Protein AF-A0A176W712-F1 (afdb_monomer)

Structure (mmCIF, N/CA/C/O backbone):
data_AF-A0A176W712-F1
#
_entry.id   AF-A0A176W712-F1
#
loop_
_atom_site.group_PDB
_atom_site.id
_atom_site.type_symbol
_atom_site.label_atom_id
_atom_site.label_alt_id
_atom_site.label_comp_id
_atom_site.label_asym_id
_atom_site.label_entity_id
_atom_site.label_seq_id
_atom_site.pdbx_PDB_ins_code
_atom_site.Cartn_x
_atom_site.Cartn_y
_atom_site.Cartn_z
_atom_site.occupancy
_atom_site.B_iso_or_equiv
_atom_site.auth_seq_id
_atom_site.auth_comp_id
_atom_site.auth_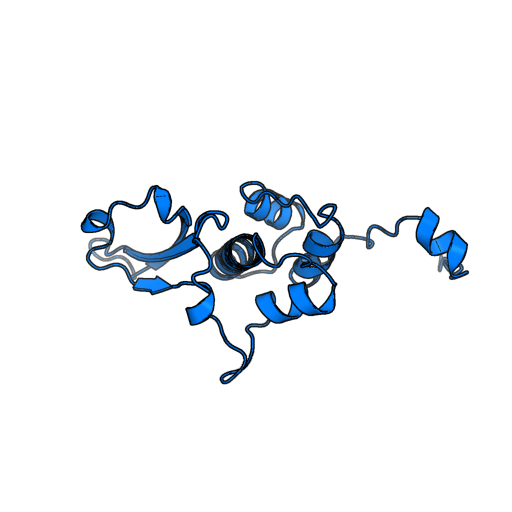asym_id
_atom_site.auth_atom_id
_atom_site.pdbx_PDB_model_num
ATOM 1 N N . MET A 1 1 ? 2.471 -25.898 -5.373 1.00 29.92 1 MET A N 1
ATOM 2 C CA . MET A 1 1 ? 3.569 -25.082 -4.829 1.00 29.92 1 MET A CA 1
ATOM 3 C C . MET A 1 1 ? 2.897 -24.075 -3.920 1.00 29.92 1 MET A C 1
ATOM 5 O O . MET A 1 1 ? 2.401 -23.067 -4.406 1.00 29.92 1 MET A O 1
ATOM 9 N N . GLU A 1 2 ? 2.706 -24.470 -2.660 1.00 34.22 2 GLU A N 1
ATOM 10 C CA . GLU A 1 2 ? 2.302 -23.559 -1.587 1.00 34.22 2 GLU A CA 1
ATOM 11 C C . GLU A 1 2 ? 3.343 -22.446 -1.543 1.00 34.22 2 GLU A C 1
ATOM 13 O O . GLU A 1 2 ? 4.530 -22.710 -1.366 1.00 34.22 2 GLU A O 1
ATOM 18 N N . LEU A 1 3 ? 2.917 -21.222 -1.837 1.00 34.28 3 LEU A N 1
ATOM 19 C CA . LEU A 1 3 ? 3.748 -20.055 -1.607 1.00 34.28 3 LEU A CA 1
ATOM 20 C C . LEU A 1 3 ? 3.563 -19.709 -0.139 1.00 34.28 3 LEU A C 1
ATOM 22 O O . LEU A 1 3 ? 2.547 -19.131 0.247 1.00 34.28 3 LEU A O 1
ATOM 26 N N . ASP A 1 4 ? 4.533 -20.141 0.659 1.00 32.91 4 ASP A N 1
ATOM 27 C CA . ASP A 1 4 ? 4.656 -19.766 2.054 1.00 32.91 4 ASP A CA 1
ATOM 28 C C . ASP A 1 4 ? 4.542 -18.246 2.185 1.00 32.91 4 ASP A C 1
ATOM 30 O O . ASP A 1 4 ? 5.282 -17.457 1.589 1.00 32.91 4 ASP A O 1
ATOM 34 N N . ASN A 1 5 ? 3.537 -17.869 2.962 1.00 38.53 5 ASN A N 1
ATOM 35 C CA . ASN A 1 5 ? 2.972 -16.544 3.133 1.00 38.53 5 ASN A CA 1
ATOM 36 C C . ASN A 1 5 ? 3.866 -15.658 4.024 1.00 38.53 5 ASN A C 1
ATOM 38 O O . ASN A 1 5 ? 3.398 -15.049 4.980 1.00 38.53 5 ASN A O 1
ATOM 42 N N . TYR A 1 6 ? 5.171 -15.606 3.746 1.00 39.06 6 TYR A N 1
ATOM 43 C CA . TYR A 1 6 ? 6.121 -14.729 4.447 1.00 39.06 6 TYR A CA 1
ATOM 44 C C . TYR A 1 6 ? 6.086 -13.280 3.924 1.00 39.06 6 TYR A C 1
ATOM 46 O O . TYR A 1 6 ? 6.989 -12.495 4.219 1.00 39.06 6 TYR A O 1
ATOM 54 N N . GLY A 1 7 ? 5.088 -12.959 3.085 1.00 41.84 7 GLY A N 1
ATOM 55 C CA . GLY A 1 7 ? 4.869 -11.656 2.461 1.00 41.84 7 GLY A CA 1
ATOM 56 C C . GLY A 1 7 ? 4.730 -10.589 3.526 1.00 41.84 7 GLY A C 1
ATOM 57 O O . GLY A 1 7 ? 4.052 -10.823 4.524 1.00 41.84 7 GLY A O 1
ATOM 58 N N . GLN A 1 8 ? 5.371 -9.435 3.323 1.00 44.22 8 GLN A N 1
ATOM 59 C CA . GLN A 1 8 ? 5.131 -8.229 4.119 1.00 44.22 8 GLN A CA 1
ATOM 60 C C . GLN A 1 8 ? 3.645 -8.132 4.465 1.00 44.22 8 GLN A C 1
ATOM 62 O O . GLN A 1 8 ? 2.813 -8.199 3.559 1.00 44.22 8 GLN A O 1
ATOM 67 N N . SER A 1 9 ? 3.360 -8.073 5.769 1.00 51.50 9 SER A N 1
ATOM 68 C CA . SER A 1 9 ? 2.039 -8.205 6.385 1.00 51.50 9 SER A CA 1
ATOM 69 C C . SER A 1 9 ? 0.932 -7.704 5.466 1.00 51.50 9 SER A C 1
ATOM 71 O O . SER A 1 9 ? 0.889 -6.515 5.163 1.00 51.50 9 SER A O 1
ATOM 73 N N . THR A 1 10 ? 0.040 -8.596 5.023 1.00 57.31 10 THR A N 1
ATOM 74 C CA . THR A 1 10 ? -1.179 -8.201 4.311 1.00 57.31 10 THR A CA 1
ATOM 75 C C . THR A 1 10 ? -1.826 -7.072 5.093 1.00 57.31 10 THR A C 1
ATOM 77 O O . THR A 1 10 ? -2.171 -7.249 6.262 1.00 57.31 10 THR A O 1
ATOM 80 N N . PHE A 1 11 ? -1.937 -5.896 4.490 1.00 65.44 11 PHE A N 1
ATOM 81 C CA . PHE A 1 11 ? -2.626 -4.815 5.158 1.00 65.44 11 PHE A CA 1
ATOM 82 C C . PHE A 1 11 ? -4.121 -4.993 4.955 1.00 65.44 11 PHE A C 1
ATOM 84 O O . PHE A 1 11 ? -4.583 -5.215 3.835 1.00 65.44 11 PHE A O 1
ATOM 91 N N . LEU A 1 12 ? -4.864 -4.909 6.050 1.00 64.31 12 LEU A N 1
ATOM 92 C CA . LEU A 1 12 ? -6.316 -4.843 6.013 1.00 64.31 12 LEU A CA 1
ATOM 93 C C . LEU A 1 12 ? -6.706 -3.376 6.045 1.00 64.31 12 LEU A C 1
ATOM 95 O O . LEU A 1 12 ? -6.166 -2.629 6.863 1.00 64.31 12 LEU A O 1
ATOM 99 N N . ILE A 1 13 ? -7.647 -2.976 5.193 1.00 63.47 13 ILE A N 1
ATOM 100 C CA . ILE A 1 13 ? -8.393 -1.751 5.466 1.00 63.47 13 ILE A CA 1
ATOM 101 C C . ILE A 1 13 ? -9.572 -2.116 6.330 1.00 63.47 13 ILE A C 1
ATOM 103 O O . ILE A 1 13 ? -10.408 -2.925 5.935 1.00 63.47 13 ILE A O 1
ATOM 107 N N . LEU A 1 14 ? -9.587 -1.510 7.507 1.00 63.84 14 LEU A N 1
ATOM 108 C CA . LEU A 1 14 ? -10.693 -1.560 8.434 1.00 63.84 14 LEU A CA 1
ATOM 109 C C . LEU A 1 14 ? -11.565 -0.341 8.195 1.00 63.84 14 LEU A C 1
ATOM 111 O O . LEU A 1 14 ? -11.078 0.786 8.289 1.00 63.84 14 LEU A O 1
ATOM 115 N N . GLU A 1 15 ? -12.830 -0.583 7.880 1.00 65.81 15 GLU A N 1
ATOM 116 C CA . GLU A 1 15 ? -13.874 0.436 7.869 1.00 65.81 15 GLU A CA 1
ATOM 117 C C . GLU A 1 15 ? -14.607 0.387 9.208 1.00 65.81 15 GLU A C 1
ATOM 119 O O . GLU A 1 15 ? -15.382 -0.532 9.473 1.00 65.81 15 GLU A O 1
ATOM 124 N N . ASP A 1 16 ? -14.315 1.361 10.069 1.00 62.78 16 ASP A N 1
ATOM 125 C CA . ASP A 1 16 ? -14.981 1.531 11.361 1.00 62.78 16 ASP A CA 1
ATOM 126 C C . ASP A 1 16 ? -16.072 2.603 11.233 1.00 62.78 16 ASP A C 1
ATOM 128 O O . ASP A 1 16 ? -15.788 3.740 10.833 1.00 62.78 16 ASP A O 1
ATOM 132 N N . ILE A 1 17 ? -17.319 2.236 11.544 1.00 62.59 17 ILE A N 1
ATOM 133 C CA . ILE A 1 17 ? -18.458 3.157 11.568 1.00 62.59 17 ILE A CA 1
ATOM 134 C C . ILE A 1 17 ? -18.546 3.740 12.974 1.00 62.59 17 ILE A C 1
ATOM 136 O O . ILE A 1 17 ? -19.122 3.143 13.885 1.00 62.59 17 ILE A O 1
ATOM 140 N N . LYS A 1 18 ? -18.037 4.961 13.153 1.00 63.91 18 LYS A N 1
ATOM 141 C CA . LYS A 1 18 ? -18.234 5.678 14.415 1.00 63.91 18 LYS A CA 1
ATOM 142 C C . LYS A 1 18 ? -19.664 6.202 14.490 1.00 63.91 18 LYS A C 1
ATOM 144 O O . LYS A 1 18 ? -20.010 7.176 13.819 1.00 63.91 18 LYS A O 1
ATOM 149 N N . ILE A 1 19 ? -20.485 5.562 15.319 1.00 57.41 19 ILE A N 1
ATOM 150 C CA . ILE A 1 19 ? -21.821 6.043 15.685 1.00 57.41 19 ILE A CA 1
ATOM 151 C C . ILE A 1 19 ? -21.657 6.938 16.917 1.00 57.41 19 ILE A C 1
ATOM 153 O O . ILE A 1 19 ? -21.486 6.448 18.028 1.00 57.41 19 ILE A O 1
ATOM 157 N N . GLY A 1 20 ? -21.646 8.256 16.717 1.00 56.75 20 GLY A N 1
ATOM 158 C CA . GLY A 1 20 ? -21.759 9.208 17.824 1.00 56.75 20 GLY A CA 1
ATOM 159 C C . GLY A 1 20 ? -23.227 9.443 18.174 1.00 56.75 20 GLY A C 1
ATOM 160 O O . GLY A 1 20 ? -24.059 9.470 17.267 1.00 56.75 20 GLY A O 1
ATOM 161 N N . ASP A 1 21 ? -23.537 9.651 19.457 1.00 56.47 21 ASP A N 1
ATOM 162 C CA . ASP A 1 21 ? -24.873 9.996 19.966 1.00 56.47 21 ASP A CA 1
ATOM 163 C C . ASP A 1 21 ? -25.416 11.282 19.296 1.00 56.47 21 ASP A C 1
ATOM 165 O O . ASP A 1 21 ? -25.247 12.392 19.796 1.00 56.47 21 ASP A O 1
ATOM 169 N N . GLY A 1 22 ? -26.037 11.140 18.118 1.00 63.41 22 GLY A N 1
ATOM 170 C CA . GLY A 1 22 ? -26.582 12.237 17.306 1.00 63.41 22 GLY A CA 1
ATOM 171 C C . GLY A 1 22 ? -25.660 12.813 16.217 1.00 63.41 22 GLY A C 1
ATOM 172 O O . GLY A 1 22 ? -26.041 13.790 15.574 1.00 63.41 22 GLY A O 1
ATOM 173 N N . ALA A 1 23 ? -24.479 12.232 15.971 1.00 61.34 23 ALA A N 1
ATOM 174 C CA . ALA A 1 23 ? -23.550 12.671 14.920 1.00 61.34 23 ALA A CA 1
ATOM 175 C C . ALA A 1 23 ? -23.697 11.840 13.623 1.00 61.34 23 ALA A C 1
ATOM 177 O O . ALA A 1 23 ? -24.082 10.670 13.688 1.00 61.34 23 ALA A O 1
ATOM 178 N N . PRO A 1 24 ? -23.384 12.401 12.435 1.00 61.31 24 PRO A N 1
ATOM 179 C CA . PRO A 1 24 ? -23.393 11.641 11.186 1.00 61.31 24 PRO A CA 1
ATOM 180 C C . PRO A 1 24 ? -22.398 10.474 11.243 1.00 61.31 24 PRO A C 1
ATOM 182 O O . PRO A 1 24 ? -21.284 10.625 11.746 1.00 61.31 24 PRO A O 1
ATOM 185 N N . GLN A 1 25 ? -22.800 9.317 10.706 1.00 66.12 25 GLN A N 1
ATOM 186 C CA . GLN A 1 25 ? -21.934 8.142 10.598 1.00 66.12 25 GLN A CA 1
ATOM 187 C C . GLN A 1 25 ? -20.689 8.503 9.784 1.00 66.12 25 GLN A C 1
ATOM 189 O O . GLN A 1 25 ? -20.791 8.936 8.635 1.00 66.12 25 GLN A O 1
ATOM 194 N N . THR A 1 26 ? -19.513 8.334 10.386 1.00 71.50 26 THR A N 1
ATOM 195 C CA . THR A 1 26 ? -18.232 8.545 9.704 1.00 71.50 26 THR A CA 1
ATOM 196 C C . THR A 1 26 ? -17.547 7.203 9.522 1.00 71.50 26 THR A C 1
ATOM 198 O O . THR A 1 26 ? -17.375 6.461 10.487 1.00 71.50 26 THR A O 1
ATOM 201 N N . ILE A 1 27 ? -17.191 6.896 8.274 1.00 77.12 27 ILE A N 1
ATOM 202 C CA . ILE A 1 27 ? -16.399 5.718 7.928 1.00 77.12 27 ILE A CA 1
ATOM 203 C C . ILE A 1 27 ? -14.936 6.134 7.998 1.00 77.12 27 ILE A C 1
ATOM 205 O O . ILE A 1 27 ? -14.516 7.067 7.311 1.00 77.12 27 ILE A O 1
ATOM 209 N N . VAL A 1 28 ? -14.171 5.462 8.853 1.00 78.75 28 VAL A N 1
ATOM 210 C CA . VAL A 1 28 ? -12.727 5.672 8.960 1.00 78.75 28 VAL A CA 1
ATOM 211 C C . VAL A 1 28 ? -12.024 4.472 8.354 1.00 78.75 28 VAL A C 1
ATOM 213 O O . VAL A 1 28 ? -12.226 3.357 8.823 1.00 78.75 28 VAL A O 1
ATOM 216 N N . HIS A 1 29 ? -11.178 4.717 7.354 1.00 81.06 29 HIS A N 1
ATOM 217 C CA . HIS A 1 29 ? -10.321 3.702 6.749 1.00 81.06 29 HIS A CA 1
ATOM 218 C C . HIS A 1 29 ? -8.975 3.674 7.475 1.00 81.06 29 HIS A C 1
ATOM 220 O O . HIS A 1 29 ? -8.316 4.708 7.610 1.00 81.06 29 HIS A O 1
ATOM 226 N N . ARG A 1 30 ? -8.562 2.501 7.959 1.00 81.00 30 ARG A N 1
ATOM 227 C CA . ARG A 1 30 ? -7.244 2.310 8.584 1.00 81.00 30 ARG A CA 1
ATOM 228 C C . ARG A 1 30 ? -6.536 1.110 8.006 1.00 81.00 30 ARG A C 1
ATOM 230 O O . ARG A 1 30 ? -7.121 0.036 7.947 1.00 81.00 30 ARG A O 1
ATOM 237 N N . VAL A 1 31 ? -5.269 1.303 7.671 1.00 82.50 31 VAL A N 1
ATOM 238 C CA . VAL A 1 31 ? -4.364 0.252 7.223 1.00 82.50 31 VAL A CA 1
ATOM 239 C C . VAL A 1 31 ? -3.695 -0.385 8.445 1.00 82.50 31 VAL A C 1
ATOM 241 O O . VAL A 1 31 ? -3.134 0.320 9.284 1.00 82.50 31 VAL A O 1
ATOM 244 N N . VAL A 1 32 ? -3.801 -1.706 8.602 1.00 86.06 32 VAL A N 1
ATOM 245 C CA . VAL A 1 32 ? -3.198 -2.433 9.738 1.00 86.06 32 VAL A CA 1
ATOM 246 C C . VAL A 1 32 ? -2.455 -3.678 9.281 1.00 86.06 32 VAL A C 1
ATOM 248 O O . VAL A 1 32 ? -2.891 -4.352 8.353 1.00 86.06 32 VAL A O 1
ATOM 251 N N . ASN A 1 33 ? -1.368 -4.024 9.972 1.00 85.75 33 ASN A N 1
ATOM 252 C CA . ASN A 1 33 ? -0.635 -5.266 9.736 1.00 85.75 33 ASN A CA 1
ATOM 253 C C . ASN A 1 33 ? -1.479 -6.475 10.166 1.00 85.75 33 ASN A C 1
ATOM 255 O O . ASN A 1 33 ? -1.694 -6.671 11.364 1.00 85.75 33 ASN A O 1
ATOM 259 N N . ALA A 1 34 ? -1.899 -7.328 9.224 1.00 87.19 34 ALA A N 1
ATOM 260 C CA . ALA A 1 34 ? -2.714 -8.505 9.549 1.00 87.19 34 ALA A CA 1
ATOM 261 C C . ALA A 1 34 ? -2.033 -9.471 10.532 1.00 87.19 34 ALA A C 1
ATOM 263 O O . ALA A 1 34 ? -2.713 -10.121 11.317 1.00 87.19 34 ALA A O 1
ATOM 264 N N . CYS A 1 35 ? -0.699 -9.548 10.538 1.00 87.62 35 CYS A N 1
ATOM 265 C CA . CYS A 1 35 ? 0.043 -10.429 11.446 1.00 87.62 35 CYS A CA 1
ATOM 266 C C . CYS A 1 35 ? -0.082 -10.037 12.930 1.00 87.62 35 CYS A C 1
ATOM 268 O O . CYS A 1 35 ? 0.131 -10.876 13.801 1.00 87.62 35 CYS A O 1
ATOM 270 N N . LEU A 1 36 ? -0.437 -8.779 13.216 1.00 87.12 36 LEU A N 1
ATOM 271 C CA . LEU A 1 36 ? -0.663 -8.261 14.569 1.00 87.12 36 LEU A CA 1
ATOM 272 C C . LEU A 1 36 ? -2.154 -8.038 14.863 1.00 87.12 36 LEU A C 1
ATOM 274 O O . LEU A 1 36 ? -2.518 -7.689 15.986 1.00 87.12 36 LEU A O 1
ATOM 278 N N . ALA A 1 37 ? -3.018 -8.221 13.864 1.00 86.94 37 ALA A N 1
ATOM 279 C CA . ALA A 1 37 ? -4.454 -8.045 13.988 1.00 86.94 37 ALA A CA 1
ATOM 280 C C . ALA A 1 37 ? -5.069 -9.224 14.756 1.00 86.94 37 ALA A C 1
ATOM 282 O O . ALA A 1 37 ? -5.063 -10.366 14.295 1.00 86.94 37 ALA A O 1
ATOM 283 N N . ILE A 1 38 ? -5.638 -8.948 15.930 1.00 90.25 38 ILE A N 1
ATOM 284 C CA . ILE A 1 38 ? -6.357 -9.957 16.712 1.00 90.25 38 ILE A CA 1
ATOM 285 C C . ILE A 1 38 ? -7.711 -10.197 16.041 1.00 90.25 38 ILE A C 1
ATOM 287 O O . ILE A 1 38 ? -8.510 -9.277 15.926 1.00 90.25 38 ILE A O 1
ATOM 291 N N . LEU A 1 39 ? -8.012 -11.434 15.639 1.00 87.56 39 LEU A N 1
ATOM 292 C CA . LEU A 1 39 ? -9.255 -11.755 14.920 1.00 87.56 39 LEU A CA 1
ATOM 293 C C . LEU A 1 39 ? -10.517 -11.256 15.646 1.00 87.56 39 LEU A C 1
ATOM 295 O O . LEU A 1 39 ? -11.419 -10.715 15.017 1.00 87.56 39 LEU A O 1
ATOM 299 N N . TYR A 1 40 ? -10.559 -11.391 16.973 1.00 91.38 40 TYR A N 1
ATOM 300 C CA . TYR A 1 40 ? -11.699 -10.948 17.777 1.00 91.38 40 TYR A CA 1
ATOM 301 C C . TYR A 1 40 ? -11.901 -9.423 17.757 1.00 91.38 40 TYR A C 1
ATOM 303 O O . TYR A 1 40 ? -13.029 -8.960 17.852 1.00 91.38 40 TYR A O 1
ATOM 311 N N . SER A 1 41 ? -10.841 -8.623 17.579 1.00 87.12 41 SER A N 1
ATOM 312 C CA . SER A 1 41 ? -10.988 -7.164 17.473 1.00 87.12 41 SER A CA 1
ATOM 313 C C . SER A 1 41 ? -11.538 -6.708 16.120 1.00 87.12 41 SER A C 1
ATOM 315 O O . SER A 1 41 ? -11.727 -5.514 15.932 1.00 87.12 41 SER A O 1
ATOM 317 N N . MET A 1 42 ? -11.743 -7.633 15.178 1.00 84.94 42 MET A N 1
ATOM 318 C CA . MET A 1 42 ? -12.251 -7.349 13.833 1.00 84.94 42 MET A CA 1
ATOM 319 C C . MET A 1 42 ? -13.764 -7.571 13.717 1.00 84.94 42 MET A C 1
ATOM 321 O O . MET A 1 42 ? -14.330 -7.414 12.635 1.00 84.94 42 MET A O 1
ATOM 325 N N . GLU A 1 43 ? -14.434 -7.954 14.808 1.00 87.94 43 GLU A N 1
ATOM 326 C CA . GLU A 1 43 ? -15.886 -8.110 14.819 1.00 87.94 43 GLU A CA 1
ATOM 327 C C . GLU A 1 43 ? -16.579 -6.798 14.417 1.00 87.94 43 GLU A C 1
ATOM 329 O O . GLU A 1 43 ? -16.274 -5.726 14.934 1.00 87.94 43 GLU A O 1
ATOM 334 N N . GLY A 1 44 ? -17.508 -6.887 13.461 1.00 83.81 44 GLY A N 1
ATOM 335 C CA . GLY A 1 44 ? -18.253 -5.733 12.953 1.00 83.81 44 GLY A CA 1
ATOM 336 C C . GLY A 1 44 ? -17.486 -4.840 11.972 1.00 83.81 44 GLY A C 1
ATOM 337 O O . GLY A 1 44 ? -18.063 -3.874 11.479 1.00 83.81 44 GLY A O 1
ATOM 338 N N . MET A 1 45 ? -16.230 -5.159 11.645 1.00 85.12 45 MET A N 1
ATOM 339 C CA . MET A 1 45 ? -15.430 -4.394 10.686 1.00 85.12 45 MET A CA 1
ATOM 340 C C . MET A 1 45 ? -15.550 -4.977 9.277 1.00 85.12 45 MET A C 1
ATOM 342 O O . MET A 1 45 ? -15.562 -6.196 9.090 1.00 85.12 45 MET A O 1
ATOM 346 N N . HIS A 1 46 ? -15.580 -4.112 8.262 1.00 85.88 46 HIS A N 1
ATOM 347 C CA . HIS A 1 46 ? -15.400 -4.552 6.881 1.00 85.88 46 HIS A CA 1
ATOM 348 C C . HIS A 1 46 ? -13.905 -4.605 6.560 1.00 85.88 46 HIS A C 1
ATOM 350 O O . HIS A 1 46 ? -13.184 -3.625 6.750 1.00 85.88 46 HIS A O 1
ATOM 356 N N . VAL A 1 47 ? -13.452 -5.782 6.125 1.00 86.38 47 VAL A N 1
ATOM 357 C CA . VAL A 1 47 ? -12.045 -6.103 5.888 1.00 86.38 47 VAL A CA 1
ATOM 358 C C . VAL A 1 47 ? -11.793 -6.188 4.388 1.00 86.38 47 VAL A C 1
ATOM 360 O O . VAL A 1 47 ? -12.344 -7.055 3.711 1.00 86.38 47 VAL A O 1
ATOM 363 N N . VAL A 1 48 ? -10.916 -5.322 3.881 1.00 87.69 48 VAL A N 1
ATOM 364 C CA . VAL A 1 48 ? -10.489 -5.332 2.473 1.00 87.69 48 VAL A CA 1
ATOM 365 C C . VAL A 1 48 ? -9.031 -5.774 2.369 1.00 87.69 48 VAL A C 1
ATOM 367 O O . VAL A 1 48 ? -8.168 -5.207 3.040 1.00 87.69 48 VAL A O 1
ATOM 370 N N . THR A 1 49 ? -8.763 -6.765 1.514 1.00 90.06 49 THR A N 1
ATOM 371 C CA . THR A 1 49 ? -7.414 -7.244 1.163 1.00 90.06 49 THR A CA 1
ATOM 372 C C . THR A 1 49 ? -7.013 -6.789 -0.243 1.00 90.06 49 THR A C 1
ATOM 374 O O . THR A 1 49 ? -7.815 -6.212 -0.979 1.00 90.06 49 THR A O 1
ATOM 377 N N . PHE A 1 50 ? -5.776 -7.096 -0.643 1.00 89.69 50 PHE A N 1
ATOM 378 C CA . PHE A 1 50 ? -5.248 -6.803 -1.977 1.00 89.69 50 PHE A CA 1
ATOM 379 C C . PHE A 1 50 ? -6.137 -7.339 -3.111 1.00 89.69 50 PHE A C 1
ATOM 381 O O . PHE A 1 50 ? -6.415 -6.627 -4.074 1.00 89.69 50 PHE A O 1
ATOM 388 N N . GLU A 1 51 ? -6.622 -8.573 -2.982 1.00 89.19 51 GLU A N 1
ATOM 389 C CA . GLU A 1 51 ? -7.515 -9.223 -3.947 1.00 89.19 51 GLU A CA 1
ATOM 390 C C . GLU A 1 51 ? -8.901 -8.569 -3.983 1.00 89.19 51 GLU A C 1
ATOM 392 O O . GLU A 1 51 ? -9.588 -8.612 -5.004 1.00 89.19 51 GLU A O 1
ATOM 397 N N . GLY A 1 52 ? -9.310 -7.937 -2.878 1.00 88.31 52 GLY A N 1
ATOM 398 C CA . GLY A 1 52 ? -10.556 -7.183 -2.787 1.00 88.31 52 GLY A CA 1
ATOM 399 C C . GLY A 1 52 ? -10.571 -5.928 -3.662 1.00 88.31 52 GLY A C 1
ATOM 400 O O . GLY A 1 52 ? -11.649 -5.491 -4.063 1.00 88.31 52 GLY A O 1
ATOM 401 N N . LEU A 1 53 ? -9.399 -5.375 -4.000 1.00 88.44 53 LEU A N 1
ATOM 402 C CA . LEU A 1 53 ? -9.285 -4.190 -4.858 1.00 88.44 53 LEU A CA 1
ATOM 403 C C . LEU A 1 53 ? -9.506 -4.502 -6.337 1.00 88.44 53 LEU A C 1
ATOM 405 O O . LEU A 1 53 ? -10.064 -3.687 -7.069 1.00 88.44 53 LEU A O 1
ATOM 409 N N . GLY A 1 54 ? -9.039 -5.662 -6.784 1.00 88.06 54 GLY A N 1
ATOM 410 C CA . GLY A 1 54 ? -9.012 -6.013 -8.193 1.00 88.06 54 GLY A CA 1
ATOM 411 C C . GLY A 1 54 ? -8.147 -7.236 -8.454 1.00 88.06 54 GLY A C 1
ATOM 412 O O . GLY A 1 54 ? -7.250 -7.575 -7.679 1.00 88.06 54 GLY A O 1
ATOM 413 N N . ASP A 1 55 ? -8.425 -7.898 -9.572 1.00 88.88 55 ASP A N 1
ATOM 414 C CA . ASP A 1 55 ? -7.692 -9.070 -10.035 1.00 88.88 55 ASP A CA 1
ATOM 415 C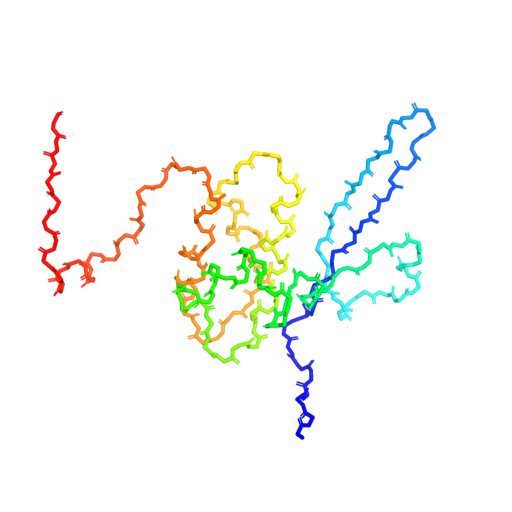 C . ASP A 1 55 ? -7.645 -9.108 -11.572 1.00 88.88 55 ASP A C 1
ATOM 417 O O . ASP A 1 55 ? -8.254 -8.298 -12.272 1.00 88.88 55 ASP A O 1
ATOM 421 N N . ARG A 1 56 ? -6.928 -10.083 -12.139 1.00 88.06 56 ARG A N 1
ATOM 422 C CA . ARG A 1 56 ? -6.780 -10.207 -13.602 1.00 88.06 56 ARG A CA 1
ATOM 423 C C . ARG A 1 56 ? -8.083 -10.536 -14.342 1.00 88.06 56 ARG A C 1
ATOM 425 O O . ARG A 1 56 ? -8.115 -10.412 -15.561 1.00 88.06 56 ARG A O 1
ATOM 432 N N . ARG A 1 57 ? -9.120 -11.009 -13.648 1.00 90.44 57 ARG A N 1
ATOM 433 C CA . ARG A 1 57 ? -10.421 -11.373 -14.229 1.00 90.44 57 ARG A CA 1
ATOM 434 C C . ARG A 1 57 ? -11.389 -10.191 -14.214 1.00 90.44 57 ARG A C 1
ATOM 436 O O . ARG A 1 57 ? -12.159 -10.039 -15.153 1.00 90.44 57 ARG A O 1
ATOM 443 N N . ARG A 1 58 ? -11.361 -9.384 -13.152 1.00 89.69 58 ARG A N 1
ATOM 444 C CA . ARG A 1 58 ? -12.270 -8.254 -12.900 1.00 89.69 58 ARG A CA 1
ATOM 445 C C . ARG A 1 58 ? -11.689 -6.909 -13.336 1.00 89.69 58 ARG A C 1
ATOM 447 O O . ARG A 1 58 ? -12.440 -5.948 -13.456 1.00 89.69 58 ARG A O 1
ATOM 454 N N . GLY A 1 59 ? -10.385 -6.863 -13.590 1.00 90.31 59 GLY A N 1
ATOM 455 C CA . GLY A 1 59 ? -9.637 -5.633 -13.809 1.00 90.31 59 GLY A CA 1
ATOM 456 C C . GLY A 1 59 ? -8.855 -5.248 -12.557 1.00 90.31 59 GLY A C 1
ATOM 457 O O . GLY A 1 59 ? -9.269 -5.532 -11.429 1.00 90.31 59 GLY A O 1
ATOM 458 N N . LEU A 1 60 ? -7.699 -4.628 -12.779 1.00 90.81 60 LEU A N 1
ATOM 459 C CA . LEU A 1 60 ? -6.855 -4.115 -11.709 1.00 90.81 60 LEU A CA 1
ATOM 460 C C . LEU A 1 60 ? -7.370 -2.753 -11.247 1.00 90.81 60 LEU A C 1
ATOM 462 O O . LEU A 1 60 ? -7.849 -1.949 -12.044 1.00 90.81 60 LEU A O 1
ATOM 466 N N . HIS A 1 61 ? -7.231 -2.487 -9.955 1.00 91.94 61 HIS A N 1
ATOM 467 C CA . HIS A 1 61 ? -7.423 -1.153 -9.409 1.00 91.94 61 HIS A CA 1
ATOM 468 C C . HIS A 1 61 ? -6.327 -0.210 -9.932 1.00 91.94 61 HIS A C 1
ATOM 470 O O . HIS A 1 61 ? -5.187 -0.635 -10.126 1.00 91.94 61 HIS A O 1
ATOM 476 N N . SER A 1 62 ? -6.623 1.083 -10.081 1.00 93.62 62 SER A N 1
ATOM 477 C CA . SER A 1 62 ? -5.671 2.080 -10.606 1.00 93.62 62 SER A CA 1
ATOM 478 C C . SER A 1 62 ? -4.330 2.090 -9.861 1.00 93.62 62 SER A C 1
ATOM 480 O O . SER A 1 62 ? -3.275 2.216 -10.470 1.00 93.62 62 SER A O 1
ATOM 482 N N . VAL A 1 63 ? -4.351 1.884 -8.542 1.00 92.50 63 VAL A N 1
ATOM 483 C CA . VAL A 1 63 ? -3.142 1.761 -7.703 1.00 92.50 63 VAL A CA 1
ATOM 484 C C . VAL A 1 63 ? -2.310 0.519 -8.059 1.00 92.50 63 VAL A C 1
ATOM 486 O O . VAL A 1 63 ? -1.084 0.595 -8.113 1.00 92.50 63 VAL A O 1
ATOM 489 N N . GLN A 1 64 ? -2.958 -0.621 -8.329 1.00 93.62 6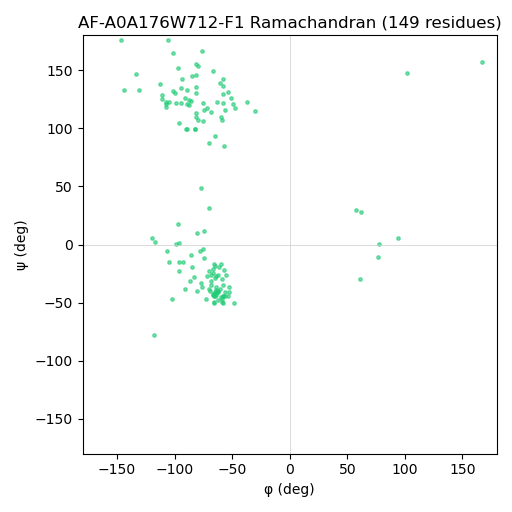4 GLN A N 1
ATOM 490 C CA . GLN A 1 64 ? -2.276 -1.847 -8.767 1.00 93.62 64 GLN A CA 1
ATOM 491 C C . GLN A 1 64 ? -1.659 -1.651 -10.160 1.00 93.62 64 GLN A C 1
ATOM 493 O O . GLN A 1 64 ? -0.517 -2.042 -10.400 1.00 93.62 64 GLN A O 1
ATOM 498 N N . GLU A 1 65 ? -2.407 -1.022 -11.067 1.00 94.31 65 GLU A N 1
ATOM 499 C CA . GLU A 1 65 ? -1.975 -0.749 -12.437 1.00 94.31 65 GLU A CA 1
ATOM 500 C C . GLU A 1 65 ? -0.811 0.246 -12.494 1.00 94.31 65 GLU A C 1
ATOM 502 O O . GLU A 1 65 ? 0.158 0.012 -13.219 1.00 94.31 65 GLU A O 1
ATOM 507 N N . ALA A 1 66 ? -0.855 1.313 -11.693 1.00 93.94 66 ALA A N 1
ATOM 508 C CA . ALA A 1 66 ? 0.214 2.302 -11.613 1.00 93.94 66 ALA A CA 1
ATOM 509 C C . ALA A 1 66 ? 1.545 1.658 -11.199 1.00 93.94 66 ALA A C 1
ATOM 511 O O . ALA A 1 66 ? 2.568 1.864 -11.856 1.00 93.94 66 ALA A O 1
ATOM 512 N N . LEU A 1 67 ? 1.523 0.811 -10.164 1.00 94.06 67 LEU A N 1
ATOM 513 C CA . LEU A 1 67 ? 2.717 0.110 -9.693 1.00 94.06 67 LEU A CA 1
ATOM 514 C C . LEU A 1 67 ? 3.264 -0.876 -10.734 1.00 94.06 67 LEU A C 1
ATOM 516 O O . LEU A 1 67 ? 4.476 -0.944 -10.944 1.00 94.06 67 LEU A O 1
ATOM 520 N N . ALA A 1 68 ? 2.382 -1.619 -11.408 1.00 92.38 68 ALA A N 1
ATOM 521 C CA . ALA A 1 68 ? 2.775 -2.563 -12.451 1.00 92.38 68 ALA A CA 1
ATOM 522 C C . ALA A 1 68 ? 3.389 -1.854 -13.671 1.00 92.38 68 ALA A C 1
ATOM 524 O O . ALA A 1 68 ? 4.426 -2.278 -14.180 1.00 92.38 68 ALA A O 1
ATOM 525 N N . THR A 1 69 ? 2.775 -0.755 -14.112 1.00 92.06 69 THR A N 1
ATOM 526 C CA . THR A 1 69 ? 3.169 -0.017 -15.323 1.00 92.06 69 THR A CA 1
ATOM 527 C C . THR A 1 69 ? 4.522 0.671 -15.166 1.00 92.06 69 THR A C 1
ATOM 529 O O . THR A 1 69 ? 5.269 0.783 -16.133 1.00 92.06 69 THR A O 1
ATOM 532 N N . ARG A 1 70 ? 4.871 1.104 -13.950 1.00 93.56 70 ARG A N 1
ATOM 533 C CA . ARG A 1 70 ? 6.137 1.803 -13.672 1.00 93.56 70 ARG A CA 1
ATOM 534 C C . ARG A 1 70 ? 7.245 0.905 -13.143 1.00 93.56 70 ARG A C 1
ATOM 536 O O . ARG A 1 70 ? 8.209 1.398 -12.572 1.00 93.56 70 ARG A O 1
ATOM 543 N N . HIS A 1 71 ? 7.117 -0.409 -13.315 1.00 92.75 71 HIS A N 1
ATOM 544 C CA . HIS A 1 71 ? 8.119 -1.372 -12.851 1.00 92.75 71 HIS A CA 1
ATOM 545 C C . HIS A 1 71 ? 8.391 -1.286 -11.335 1.00 92.75 71 HIS A C 1
ATOM 547 O O . HIS A 1 71 ? 9.470 -1.638 -10.861 1.00 92.75 71 HIS A O 1
ATOM 553 N N . GLY A 1 72 ? 7.384 -0.883 -10.551 1.00 93.69 72 GLY A N 1
ATOM 554 C CA . GLY A 1 72 ? 7.425 -0.845 -9.086 1.00 93.69 72 GLY A CA 1
ATOM 555 C C . GLY A 1 72 ? 7.329 -2.225 -8.425 1.00 93.69 72 GLY A C 1
ATOM 556 O O . GLY A 1 72 ? 7.123 -2.329 -7.219 1.00 93.69 72 GLY A O 1
ATOM 557 N N . SER A 1 73 ? 7.457 -3.305 -9.199 1.00 94.00 73 SER A N 1
ATOM 558 C CA . SER A 1 73 ? 7.431 -4.678 -8.708 1.00 94.00 73 SER A CA 1
ATOM 559 C C . SER A 1 73 ? 8.402 -5.561 -9.490 1.00 94.00 73 SER A C 1
ATOM 561 O O . SER A 1 73 ? 8.421 -5.534 -10.718 1.00 94.00 73 SER A O 1
ATOM 563 N N . GLN A 1 74 ? 9.195 -6.355 -8.764 1.00 92.94 74 GLN A N 1
ATOM 564 C CA . GLN A 1 74 ? 10.091 -7.373 -9.328 1.00 92.94 74 GLN A CA 1
ATOM 565 C C . GLN A 1 74 ? 9.694 -8.771 -8.841 1.00 92.94 74 GLN A C 1
ATOM 567 O O . GLN A 1 74 ? 9.034 -9.515 -9.556 1.00 92.94 74 GLN A O 1
ATOM 572 N N . CYS A 1 75 ? 10.045 -9.122 -7.597 1.00 93.81 75 CYS A N 1
ATOM 573 C CA . CYS A 1 75 ? 9.672 -10.410 -7.006 1.00 93.81 75 CYS A CA 1
ATOM 574 C C . CYS A 1 75 ? 8.189 -10.488 -6.601 1.00 93.81 75 CYS A C 1
ATOM 576 O O . CYS A 1 75 ? 7.708 -11.562 -6.257 1.00 93.81 75 CYS A O 1
ATOM 578 N N . GLY A 1 76 ? 7.471 -9.357 -6.590 1.00 90.44 76 GLY A N 1
ATOM 579 C CA . GLY A 1 76 ? 6.044 -9.279 -6.257 1.00 90.44 76 GLY A CA 1
ATOM 580 C C . GLY A 1 76 ? 5.701 -9.376 -4.772 1.00 90.44 76 GLY A C 1
ATOM 581 O O . GLY A 1 76 ? 4.575 -9.089 -4.385 1.00 90.44 76 GLY A O 1
ATOM 582 N N . PHE A 1 77 ? 6.653 -9.733 -3.917 1.00 89.94 77 PHE A N 1
ATOM 583 C CA . PHE A 1 77 ? 6.353 -10.121 -2.542 1.00 89.94 77 PHE A CA 1
ATOM 584 C C . PHE A 1 77 ? 5.871 -8.977 -1.646 1.00 89.94 77 PHE A C 1
ATOM 586 O O . PHE A 1 77 ? 4.954 -9.145 -0.851 1.00 89.94 77 PHE A O 1
ATOM 593 N N . CYS A 1 78 ? 6.475 -7.798 -1.784 1.00 91.75 78 CYS A N 1
ATOM 594 C CA . CYS A 1 78 ? 6.076 -6.604 -1.040 1.00 91.75 78 CYS A CA 1
ATOM 595 C C . CYS A 1 78 ? 4.938 -5.828 -1.723 1.00 91.75 78 CYS A C 1
ATOM 597 O O . CYS A 1 78 ? 4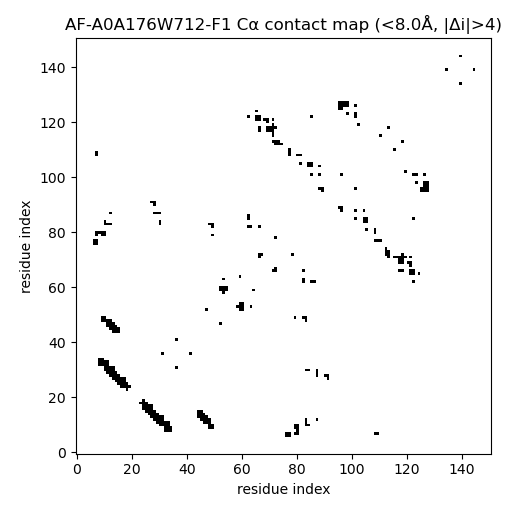.397 -4.897 -1.133 1.00 91.75 78 CYS A O 1
ATOM 599 N N . THR A 1 79 ? 4.570 -6.184 -2.959 1.00 92.81 79 THR A N 1
ATOM 600 C CA . THR A 1 79 ? 3.594 -5.442 -3.771 1.00 92.81 79 THR A CA 1
ATOM 601 C C . THR A 1 79 ? 2.237 -5.269 -3.090 1.00 92.81 79 THR A C 1
ATOM 603 O O . THR A 1 79 ? 1.741 -4.141 -3.105 1.00 92.81 79 THR A O 1
ATOM 606 N N . PRO A 1 80 ? 1.648 -6.300 -2.451 1.00 91.94 80 PRO A N 1
ATOM 607 C CA . PRO A 1 80 ? 0.389 -6.122 -1.741 1.00 91.94 80 PRO A CA 1
ATOM 608 C C . PRO A 1 80 ? 0.458 -5.027 -0.675 1.00 91.94 80 PRO A C 1
ATOM 610 O O . PRO A 1 80 ? -0.459 -4.216 -0.589 1.00 91.94 80 PRO A O 1
ATOM 613 N N . GLY A 1 81 ? 1.559 -4.943 0.078 1.00 90.44 81 GLY A N 1
ATOM 614 C CA . GLY A 1 81 ? 1.703 -3.948 1.138 1.00 90.44 81 GLY A CA 1
ATOM 615 C C . GLY A 1 81 ? 1.755 -2.515 0.622 1.00 90.44 81 GLY A C 1
ATOM 616 O O . GLY A 1 81 ? 0.956 -1.677 1.038 1.00 90.44 81 GLY A O 1
ATOM 617 N N . PHE A 1 82 ? 2.598 -2.266 -0.382 1.00 92.31 82 PHE A N 1
ATOM 618 C CA . PHE A 1 82 ? 2.688 -0.957 -1.035 1.00 92.31 82 PHE A CA 1
ATOM 619 C C . PHE A 1 82 ? 1.346 -0.504 -1.626 1.00 92.31 82 PHE A C 1
ATOM 621 O O . PHE A 1 82 ? 0.940 0.642 -1.435 1.00 92.31 82 PHE A O 1
ATOM 628 N N . VAL A 1 83 ? 0.629 -1.404 -2.309 1.00 92.62 83 VAL A N 1
ATOM 629 C CA . VAL A 1 83 ? -0.681 -1.093 -2.901 1.00 92.62 83 VAL A CA 1
ATOM 630 C C . VAL A 1 83 ? -1.718 -0.770 -1.827 1.00 92.62 83 VAL A C 1
ATOM 632 O O . VAL A 1 83 ? -2.463 0.195 -1.982 1.00 92.62 83 VAL A O 1
ATOM 635 N N . MET A 1 84 ? -1.774 -1.545 -0.744 1.00 91.44 84 MET A N 1
ATOM 636 C CA . MET A 1 84 ? -2.759 -1.328 0.317 1.00 91.44 84 MET A CA 1
ATOM 637 C C . MET A 1 84 ? -2.482 -0.052 1.122 1.00 91.44 84 MET A C 1
ATOM 639 O O . MET A 1 84 ? -3.427 0.675 1.427 1.00 91.44 84 MET A O 1
ATOM 643 N N . SER A 1 85 ? -1.213 0.267 1.404 1.00 90.56 85 SER A N 1
ATOM 644 C CA . SER A 1 85 ? -0.815 1.549 2.006 1.00 90.56 85 SER A CA 1
ATOM 645 C C . SER A 1 85 ? -1.256 2.735 1.155 1.00 90.56 85 SER A C 1
ATOM 647 O O . SER A 1 85 ? -1.926 3.639 1.656 1.00 90.56 85 SER A O 1
ATOM 649 N N . MET A 1 86 ? -0.950 2.701 -0.145 1.00 91.56 86 MET A N 1
ATOM 650 C CA . MET A 1 86 ? -1.340 3.775 -1.054 1.00 91.56 86 MET A CA 1
ATOM 651 C C . MET A 1 86 ? -2.865 3.883 -1.179 1.00 91.56 86 MET A C 1
ATOM 653 O O . MET A 1 86 ? -3.426 4.974 -1.126 1.00 91.56 86 MET A O 1
ATOM 657 N N . TYR A 1 87 ? -3.565 2.754 -1.300 1.00 90.25 87 TYR A N 1
ATOM 658 C CA . TYR A 1 87 ? -5.023 2.747 -1.373 1.00 90.25 87 TYR A CA 1
ATOM 659 C C . TYR A 1 87 ? -5.667 3.318 -0.098 1.00 90.25 87 TYR A C 1
ATOM 661 O O . TYR A 1 87 ? -6.617 4.093 -0.197 1.00 90.25 87 TYR A O 1
ATOM 669 N N . SER A 1 88 ? -5.130 3.015 1.089 1.00 87.44 88 SER A N 1
ATOM 670 C CA . SER A 1 88 ? -5.622 3.597 2.343 1.00 87.44 88 SER A CA 1
ATOM 671 C C . SER A 1 88 ? -5.438 5.112 2.394 1.00 87.44 88 SER A C 1
ATOM 673 O O . SER A 1 88 ? -6.345 5.805 2.855 1.00 87.44 88 SER A O 1
ATOM 675 N N . LEU A 1 89 ? -4.302 5.631 1.918 1.00 88.44 89 LEU A N 1
ATOM 676 C CA . LEU A 1 89 ? -4.067 7.073 1.826 1.00 88.44 89 LEU A CA 1
ATOM 677 C C . LEU A 1 89 ? -5.130 7.733 0.933 1.00 88.44 89 LEU A C 1
ATOM 679 O O . LEU A 1 89 ? -5.830 8.641 1.369 1.00 88.44 89 LEU A O 1
ATOM 683 N N . LEU A 1 90 ? -5.365 7.183 -0.262 1.00 88.88 90 LEU A N 1
ATOM 684 C CA . LEU A 1 90 ? -6.373 7.689 -1.208 1.00 88.88 90 LEU A CA 1
ATOM 685 C C . LEU A 1 90 ? -7.824 7.579 -0.715 1.00 88.88 90 LEU A C 1
ATOM 687 O O . LEU A 1 90 ? -8.726 8.208 -1.270 1.00 88.88 90 LEU A O 1
ATOM 691 N N . ARG A 1 91 ? -8.093 6.737 0.285 1.00 86.19 91 ARG A N 1
ATOM 692 C CA . ARG A 1 91 ? -9.403 6.650 0.946 1.00 86.19 91 ARG A CA 1
ATOM 693 C C . ARG A 1 91 ? -9.550 7.648 2.088 1.00 86.19 91 ARG A C 1
ATOM 695 O O . ARG A 1 91 ? -10.664 8.094 2.347 1.00 86.19 91 ARG A O 1
ATOM 702 N N . ALA A 1 92 ? -8.456 7.985 2.765 1.00 82.62 92 ALA A N 1
ATOM 703 C CA . ALA A 1 92 ? -8.459 8.935 3.870 1.00 82.62 92 ALA A CA 1
ATOM 704 C C . ALA A 1 92 ? -8.552 10.392 3.388 1.00 82.62 92 ALA A C 1
ATOM 706 O O . ALA A 1 92 ? -9.183 11.219 4.050 1.00 82.62 92 ALA A O 1
ATOM 707 N N . THR A 1 93 ? -7.963 10.702 2.232 1.00 77.81 93 THR A N 1
ATOM 708 C CA . THR A 1 93 ? -7.864 12.071 1.711 1.00 77.81 93 THR A CA 1
ATOM 709 C C . THR A 1 93 ? -8.902 12.323 0.614 1.00 77.81 93 THR A C 1
ATOM 711 O O . THR A 1 93 ? -9.074 11.517 -0.296 1.00 77.81 93 THR A O 1
ATOM 714 N N . LYS A 1 94 ? -9.632 13.447 0.699 1.00 69.12 94 LYS A N 1
ATOM 715 C CA . LYS A 1 94 ? -10.589 13.868 -0.349 1.00 69.12 94 LYS A CA 1
ATOM 716 C C . LYS A 1 94 ? -9.919 14.607 -1.504 1.00 69.12 94 LYS A C 1
ATOM 718 O O . LYS A 1 94 ? -10.425 14.570 -2.621 1.00 69.12 94 LYS A O 1
ATOM 723 N N . ASP A 1 95 ? -8.804 15.262 -1.214 1.00 72.06 95 ASP A N 1
ATOM 724 C CA . ASP A 1 95 ? -7.978 15.931 -2.205 1.00 72.06 95 ASP A CA 1
ATOM 725 C C . ASP A 1 95 ? -6.764 15.062 -2.543 1.00 72.06 95 ASP A C 1
ATOM 727 O O . ASP A 1 95 ? -6.424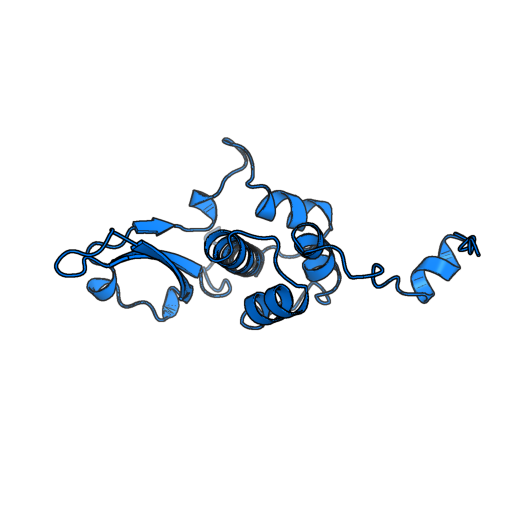 14.147 -1.793 1.00 72.06 95 ASP A O 1
ATOM 731 N N . ALA A 1 96 ? -6.083 15.378 -3.646 1.00 74.81 96 ALA A N 1
ATOM 732 C CA . ALA A 1 96 ? -4.825 14.719 -3.975 1.00 74.81 96 ALA A CA 1
ATOM 733 C C . ALA A 1 96 ? -3.782 14.910 -2.846 1.00 74.81 96 ALA A C 1
ATOM 735 O O . ALA A 1 96 ? -3.743 15.956 -2.187 1.00 74.81 96 ALA A O 1
ATOM 736 N N . SER A 1 97 ? -2.989 13.868 -2.599 1.00 81.50 97 SER A N 1
ATOM 737 C CA . SER A 1 97 ? -2.024 13.814 -1.493 1.00 81.50 97 SER A CA 1
ATOM 738 C C . SER A 1 97 ? -0.745 14.570 -1.829 1.00 81.50 97 SER A C 1
ATOM 740 O O . SER A 1 97 ? -0.403 14.693 -3.002 1.00 81.50 97 SER A O 1
ATOM 742 N N . THR A 1 98 ? -0.010 15.075 -0.844 1.00 87.50 98 THR A N 1
ATOM 743 C CA . THR A 1 98 ? 1.354 15.562 -1.119 1.00 87.50 98 THR A CA 1
ATOM 744 C C . THR A 1 98 ? 2.316 14.384 -1.266 1.00 87.50 98 THR A C 1
ATOM 746 O O . THR A 1 98 ? 1.989 13.243 -0.931 1.00 87.50 98 THR A O 1
ATOM 749 N N . THR A 1 99 ? 3.515 14.635 -1.783 1.00 87.06 99 THR A N 1
ATOM 750 C CA . THR A 1 99 ? 4.509 13.562 -1.932 1.00 87.06 99 THR A CA 1
ATOM 751 C C . THR A 1 99 ? 5.012 13.083 -0.579 1.00 87.06 99 THR A C 1
ATOM 753 O O . THR A 1 99 ? 5.201 11.888 -0.385 1.00 87.06 99 THR A O 1
ATOM 756 N N . GLU A 1 100 ? 5.128 13.989 0.387 1.00 88.75 100 GLU A N 1
ATOM 757 C CA . GLU A 1 100 ? 5.504 13.674 1.763 1.00 88.75 100 GLU A CA 1
ATOM 758 C C . GLU A 1 100 ? 4.465 12.755 2.419 1.00 88.75 100 GLU A C 1
ATOM 760 O O . GLU A 1 100 ? 4.828 11.791 3.085 1.00 88.75 100 GLU A O 1
ATOM 765 N N . GLU A 1 101 ? 3.168 12.990 2.184 1.00 89.75 101 GLU A N 1
ATOM 766 C CA . GLU A 1 101 ? 2.101 12.102 2.668 1.00 89.75 101 GLU A CA 1
ATOM 767 C C . GLU A 1 101 ? 2.184 10.703 2.042 1.00 89.75 101 GLU A C 1
ATOM 769 O O . GLU A 1 101 ? 1.912 9.704 2.713 1.00 89.75 101 GLU A O 1
ATOM 774 N N . ILE A 1 102 ? 2.568 10.618 0.763 1.00 90.56 102 ILE A N 1
ATOM 775 C CA . ILE A 1 102 ? 2.801 9.340 0.086 1.00 90.56 102 ILE A CA 1
ATOM 776 C C . ILE A 1 102 ? 4.003 8.635 0.716 1.00 90.56 102 ILE A C 1
ATOM 778 O O . ILE A 1 102 ? 3.883 7.477 1.100 1.00 90.56 102 ILE A O 1
ATOM 782 N N . GLU A 1 103 ? 5.140 9.309 0.876 1.00 91.12 103 GLU A N 1
ATOM 783 C CA . GLU A 1 103 ? 6.335 8.725 1.495 1.00 91.12 103 GLU A CA 1
ATOM 784 C C . GLU A 1 103 ? 6.058 8.216 2.918 1.00 91.12 103 GLU A C 1
ATOM 786 O O . GLU A 1 103 ? 6.404 7.076 3.241 1.00 91.12 103 GLU A O 1
ATOM 791 N N . GLU A 1 104 ? 5.349 9.002 3.733 1.00 89.69 104 GLU A N 1
ATOM 792 C CA . GLU A 1 104 ? 4.930 8.626 5.088 1.00 89.69 104 GLU A CA 1
ATOM 793 C C . GLU A 1 104 ? 4.041 7.370 5.071 1.00 89.69 104 GLU A C 1
ATOM 795 O O . GLU A 1 104 ? 4.262 6.425 5.833 1.00 89.69 104 GLU A O 1
ATOM 800 N N . ALA A 1 105 ? 3.068 7.300 4.154 1.00 88.69 105 ALA A N 1
ATOM 801 C CA . ALA A 1 105 ? 2.188 6.138 4.020 1.00 88.69 105 ALA A CA 1
ATOM 802 C C . ALA A 1 105 ? 2.940 4.858 3.610 1.00 88.69 105 ALA A C 1
ATOM 804 O O . ALA A 1 105 ? 2.502 3.741 3.921 1.00 88.69 105 ALA A O 1
ATOM 805 N N . LEU A 1 106 ? 4.071 4.999 2.913 1.00 89.69 106 LEU A N 1
ATOM 806 C CA . LEU A 1 106 ? 4.888 3.885 2.441 1.00 89.69 106 LEU A CA 1
ATOM 807 C C . LEU A 1 106 ? 6.012 3.493 3.404 1.00 89.69 106 LEU A C 1
ATOM 809 O O . LEU A 1 106 ? 6.521 2.382 3.269 1.00 89.69 106 LEU A O 1
ATOM 813 N N . ALA A 1 107 ? 6.365 4.328 4.384 1.00 88.19 107 ALA A N 1
ATOM 814 C CA . ALA A 1 107 ? 7.500 4.119 5.290 1.00 88.19 107 ALA A CA 1
ATOM 815 C C . ALA A 1 107 ? 7.463 2.775 6.051 1.00 88.19 107 ALA A C 1
ATOM 817 O O . ALA A 1 107 ? 8.503 2.226 6.413 1.00 88.19 107 ALA A O 1
ATOM 818 N N . GLY A 1 108 ? 6.269 2.209 6.260 1.00 86.50 108 GLY A N 1
ATOM 819 C CA . GLY A 1 108 ? 6.079 0.889 6.872 1.00 86.50 108 GLY A CA 1
ATOM 820 C C . GLY A 1 108 ? 6.333 -0.312 5.948 1.00 86.50 108 GLY A C 1
ATOM 821 O O . GLY A 1 108 ? 6.290 -1.449 6.416 1.00 86.50 108 GLY A O 1
ATOM 822 N N . ASN A 1 109 ? 6.585 -0.099 4.654 1.00 89.38 109 ASN A N 1
ATOM 823 C CA . ASN A 1 109 ? 6.751 -1.155 3.658 1.00 89.38 109 ASN A CA 1
ATOM 824 C C . ASN A 1 109 ? 8.213 -1.287 3.235 1.00 89.38 109 ASN A C 1
ATOM 826 O O . ASN A 1 109 ? 8.788 -0.361 2.667 1.00 89.38 109 ASN A O 1
ATOM 830 N N . LEU A 1 110 ? 8.804 -2.470 3.429 1.00 90.88 110 LEU A N 1
ATOM 831 C CA . LEU A 1 110 ? 10.171 -2.726 2.967 1.00 90.88 110 LEU A CA 1
ATOM 832 C C . LEU A 1 110 ? 10.165 -3.488 1.647 1.00 90.88 110 LEU A C 1
ATOM 834 O O . LEU A 1 110 ? 9.551 -4.554 1.534 1.00 90.88 110 LEU A O 1
ATOM 838 N N . CYS A 1 111 ? 10.933 -2.978 0.692 1.00 92.00 111 CYS A N 1
ATOM 839 C CA . CYS A 1 111 ? 11.304 -3.664 -0.531 1.00 92.00 111 CYS A CA 1
ATOM 840 C C . CYS A 1 111 ? 12.805 -3.963 -0.545 1.00 92.00 111 CYS A C 1
ATOM 842 O O . CYS A 1 111 ? 13.630 -3.125 -0.182 1.00 92.00 111 CYS A O 1
ATOM 844 N N . ARG A 1 112 ? 13.160 -5.170 -0.994 1.00 94.38 112 ARG A N 1
ATOM 845 C CA . ARG A 1 112 ? 14.556 -5.578 -1.198 1.00 94.38 112 ARG A CA 1
ATOM 846 C C . ARG A 1 112 ? 14.978 -5.609 -2.668 1.00 94.38 112 ARG A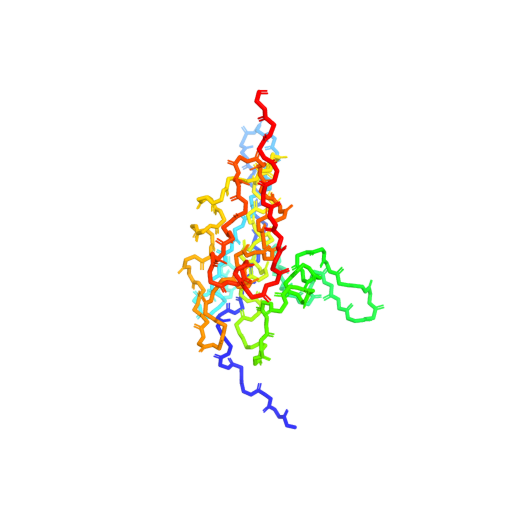 C 1
ATOM 848 O O . ARG A 1 112 ? 16.167 -5.705 -2.942 1.00 94.38 112 ARG A O 1
ATOM 855 N N . CYS A 1 113 ? 14.019 -5.582 -3.588 1.00 93.31 113 CYS A N 1
ATOM 856 C CA . CYS A 1 113 ? 14.271 -5.792 -5.013 1.00 93.31 113 CYS A CA 1
ATOM 857 C C . CYS A 1 113 ? 14.276 -4.481 -5.797 1.00 93.31 113 CYS A C 1
ATOM 859 O O . CYS A 1 113 ? 15.170 -4.247 -6.599 1.00 93.31 113 CYS A O 1
ATOM 861 N N . THR A 1 114 ? 13.279 -3.629 -5.569 1.00 82.06 114 THR A N 1
ATOM 862 C CA . THR A 1 114 ? 13.215 -2.300 -6.175 1.00 82.06 114 THR A CA 1
ATOM 863 C C . THR A 1 114 ? 13.933 -1.329 -5.253 1.00 82.06 114 THR A C 1
ATOM 865 O O . THR A 1 114 ? 13.603 -1.289 -4.067 1.00 82.06 114 THR A O 1
ATOM 868 N N . ASP A 1 115 ? 14.811 -0.486 -5.777 1.00 85.75 115 ASP A N 1
ATOM 869 C CA . ASP A 1 115 ? 15.476 0.588 -5.023 1.00 85.75 115 ASP A CA 1
ATOM 870 C C . ASP A 1 115 ? 14.515 1.738 -4.624 1.00 85.75 115 ASP A C 1
ATOM 872 O O . ASP A 1 115 ? 14.906 2.897 -4.564 1.00 85.75 115 ASP A O 1
ATOM 876 N N . TYR A 1 116 ? 13.233 1.428 -4.378 1.00 90.62 116 TYR A N 1
ATOM 877 C CA . TYR A 1 116 ? 12.091 2.296 -4.043 1.00 90.62 116 TYR A CA 1
ATOM 878 C C . TYR A 1 116 ? 11.708 3.351 -5.083 1.00 90.62 116 TYR A C 1
ATOM 880 O O . TYR A 1 116 ? 10.525 3.649 -5.223 1.00 90.62 116 TYR A O 1
ATOM 888 N N . ARG A 1 117 ? 12.658 3.855 -5.873 1.00 92.00 117 ARG A N 1
ATOM 889 C CA . ARG A 1 117 ? 12.436 4.867 -6.911 1.00 92.00 117 ARG A CA 1
ATOM 890 C C . ARG A 1 117 ? 11.249 4.544 -7.835 1.00 92.00 117 ARG A C 1
ATOM 892 O O . ARG A 1 117 ? 10.347 5.375 -7.917 1.00 92.00 117 ARG A O 1
ATOM 899 N N . PRO A 1 118 ? 11.135 3.332 -8.418 1.00 93.50 118 PRO A N 1
ATOM 900 C CA . PRO A 1 118 ? 10.019 3.020 -9.314 1.00 93.50 118 PRO A CA 1
ATOM 901 C C . PRO A 1 118 ? 8.672 2.894 -8.581 1.00 93.50 118 PRO A C 1
ATOM 903 O O . PRO A 1 118 ? 7.617 3.058 -9.189 1.00 93.50 118 PRO A O 1
ATOM 906 N N . ILE A 1 119 ? 8.693 2.607 -7.272 1.00 93.94 119 ILE A N 1
ATOM 907 C CA . ILE A 1 119 ? 7.492 2.574 -6.425 1.00 93.94 119 ILE A CA 1
ATOM 908 C C . ILE A 1 119 ? 6.993 3.999 -6.177 1.00 93.94 119 ILE A C 1
ATOM 910 O O . ILE A 1 119 ? 5.805 4.266 -6.336 1.00 93.94 119 ILE A O 1
ATOM 914 N N . LEU A 1 120 ? 7.892 4.918 -5.820 1.00 92.69 120 LEU A N 1
ATOM 915 C CA . LEU A 1 120 ? 7.542 6.323 -5.611 1.00 92.69 120 LEU A CA 1
ATOM 916 C C . LEU A 1 120 ? 7.027 6.948 -6.908 1.00 92.69 120 LEU A C 1
ATOM 918 O O . LEU A 1 120 ? 5.936 7.512 -6.923 1.00 92.69 120 LEU A O 1
ATOM 922 N N . ASP A 1 121 ? 7.730 6.737 -8.023 1.00 91.25 121 ASP A N 1
ATOM 923 C CA . ASP A 1 121 ? 7.299 7.224 -9.337 1.00 91.25 121 ASP A CA 1
ATOM 924 C C . ASP A 1 121 ? 5.909 6.691 -9.722 1.00 91.25 121 ASP A C 1
ATOM 926 O O . ASP A 1 121 ? 5.130 7.393 -10.373 1.00 91.25 121 ASP A O 1
ATOM 930 N N . ALA A 1 122 ? 5.580 5.451 -9.329 1.00 93.19 122 ALA A N 1
ATOM 931 C CA . ALA A 1 122 ? 4.262 4.860 -9.554 1.00 93.19 122 ALA A CA 1
ATOM 932 C C . ALA A 1 122 ? 3.153 5.601 -8.819 1.00 93.19 122 ALA A C 1
ATOM 934 O O . ALA A 1 122 ? 2.070 5.761 -9.374 1.00 93.19 122 ALA A O 1
ATOM 935 N N . PHE A 1 123 ? 3.407 6.041 -7.591 1.00 92.94 123 PHE A N 1
ATOM 936 C CA . PHE A 1 123 ? 2.378 6.605 -6.729 1.00 92.94 123 PHE A CA 1
ATOM 937 C C . PHE A 1 123 ? 2.300 8.129 -6.766 1.00 92.94 123 PHE A C 1
ATOM 939 O O . PHE A 1 123 ? 1.212 8.666 -6.566 1.00 92.94 123 PHE A O 1
ATOM 946 N N . CYS A 1 124 ? 3.371 8.826 -7.152 1.00 88.94 124 CYS A N 1
ATOM 947 C CA . CYS A 1 124 ? 3.343 10.277 -7.362 1.00 88.94 124 CYS A CA 1
ATOM 948 C C . CYS A 1 124 ? 2.341 10.721 -8.441 1.00 88.94 124 CYS A C 1
ATOM 950 O O . CYS A 1 124 ? 1.943 11.880 -8.465 1.00 88.94 124 CYS A O 1
ATOM 952 N N . VAL A 1 125 ? 1.854 9.814 -9.298 1.00 88.94 125 VAL A N 1
ATOM 953 C CA . VAL A 1 125 ? 0.746 10.105 -10.233 1.00 88.94 125 VAL A CA 1
ATOM 954 C C . VAL A 1 125 ? -0.559 10.477 -9.527 1.00 88.94 125 VAL A C 1
ATOM 956 O O . VAL A 1 125 ? -1.450 11.045 -10.152 1.00 88.94 125 VAL A O 1
ATOM 959 N N . PHE A 1 126 ? -0.685 10.123 -8.248 1.00 87.12 126 PHE A N 1
ATOM 960 C CA . PHE A 1 126 ? -1.831 10.441 -7.407 1.00 87.12 126 PHE A CA 1
ATOM 961 C C . PHE A 1 126 ? -1.586 11.666 -6.506 1.00 87.12 126 PHE A C 1
ATOM 963 O O . PHE A 1 126 ? -2.470 12.026 -5.725 1.00 87.12 126 PHE A O 1
ATOM 970 N N . ALA A 1 127 ? -0.408 12.296 -6.595 1.00 82.75 127 ALA A N 1
ATOM 971 C CA . ALA A 1 127 ? -0.057 13.460 -5.790 1.00 82.75 127 ALA A CA 1
ATOM 972 C C . ALA A 1 127 ? -0.640 14.771 -6.357 1.00 82.75 127 ALA A C 1
ATOM 974 O O . ALA A 1 127 ? -0.883 14.886 -7.560 1.00 82.75 127 ALA A O 1
ATOM 975 N N . LYS A 1 128 ? -0.826 15.790 -5.503 1.00 69.19 128 LYS A N 1
ATOM 976 C CA . LYS A 1 128 ? -0.992 17.188 -5.934 1.00 69.19 128 LYS A CA 1
ATOM 977 C C . LYS A 1 128 ? 0.303 17.609 -6.617 1.00 69.19 128 LYS A C 1
ATOM 979 O O . LYS A 1 128 ? 1.378 17.505 -6.033 1.00 69.19 128 LYS A O 1
ATOM 984 N N . THR A 1 129 ? 0.201 18.035 -7.869 1.00 53.94 129 THR A N 1
ATOM 985 C CA . THR A 1 129 ? 1.355 18.367 -8.703 1.00 53.94 129 THR A CA 1
ATOM 986 C C . THR A 1 129 ? 2.044 19.646 -8.220 1.00 53.94 129 THR A C 1
ATOM 988 O O . THR A 1 129 ? 1.755 20.716 -8.737 1.00 53.94 129 THR A O 1
ATOM 991 N N . ASP A 1 130 ? 2.974 19.519 -7.274 1.00 50.41 130 ASP A N 1
ATOM 992 C CA . ASP A 1 130 ? 3.970 20.555 -6.946 1.00 50.41 130 ASP A CA 1
ATOM 993 C C . ASP A 1 130 ? 5.418 20.062 -7.155 1.00 50.41 130 ASP A C 1
ATOM 995 O O . ASP A 1 130 ? 6.372 20.778 -6.858 1.00 50.41 130 ASP A O 1
ATOM 999 N N . LEU A 1 131 ? 5.615 18.853 -7.698 1.00 49.16 131 LEU A N 1
ATOM 1000 C CA . LEU A 1 131 ? 6.947 18.314 -7.971 1.00 49.16 131 LEU A CA 1
ATOM 1001 C C . LEU A 1 131 ? 7.297 18.349 -9.458 1.00 49.16 131 LEU A C 1
ATOM 1003 O O . LEU A 1 131 ? 6.654 17.695 -10.284 1.00 49.16 131 LEU A O 1
ATOM 1007 N N . GLU A 1 132 ? 8.404 19.032 -9.762 1.00 44.66 132 GLU A N 1
ATOM 1008 C CA . GLU A 1 132 ? 9.278 18.610 -10.851 1.00 44.66 132 GLU A CA 1
ATOM 1009 C C . GLU A 1 132 ? 9.583 17.118 -10.639 1.00 44.66 132 GLU A C 1
ATOM 1011 O O . GLU A 1 132 ? 9.992 16.729 -9.538 1.00 44.66 132 GLU A O 1
ATOM 1016 N N . PRO A 1 133 ? 9.350 16.250 -11.640 1.00 45.16 133 PRO A N 1
ATOM 1017 C CA . PRO A 1 133 ? 9.733 14.854 -11.526 1.00 45.16 133 PRO A CA 1
ATOM 1018 C C . PRO A 1 133 ? 11.214 14.811 -11.150 1.00 45.16 133 PRO A C 1
ATOM 1020 O O . PRO A 1 133 ? 12.024 15.493 -11.773 1.00 45.16 133 PRO A O 1
ATOM 1023 N N . TYR A 1 134 ? 11.573 14.033 -10.129 1.00 48.00 134 TYR A N 1
ATOM 1024 C CA . TYR A 1 134 ? 12.977 13.737 -9.861 1.00 48.00 134 TYR A CA 1
ATOM 1025 C C . TYR A 1 134 ? 13.478 12.935 -11.061 1.00 48.00 134 TYR A C 1
ATOM 1027 O O . TYR A 1 134 ? 13.257 11.734 -11.209 1.00 48.00 134 TYR A O 1
ATOM 1035 N N . ILE A 1 135 ? 14.039 13.678 -12.004 1.00 49.47 135 ILE A N 1
ATOM 1036 C CA . ILE A 1 135 ? 14.788 13.166 -13.125 1.00 49.47 135 ILE A CA 1
ATOM 1037 C C . ILE A 1 135 ? 16.164 12.902 -12.542 1.00 49.47 135 ILE A C 1
ATOM 1039 O O . ILE A 1 135 ? 16.874 13.819 -12.135 1.00 49.47 135 ILE A O 1
ATOM 1043 N N . ASP A 1 136 ? 16.527 11.629 -12.474 1.00 44.41 136 ASP A N 1
ATOM 1044 C CA . ASP A 1 136 ? 17.919 11.258 -12.318 1.00 44.41 136 ASP A CA 1
ATOM 1045 C C . ASP A 1 136 ? 18.687 11.838 -13.519 1.00 44.41 136 ASP A C 1
ATOM 1047 O O . ASP A 1 136 ? 18.530 11.386 -14.658 1.00 44.41 136 ASP A O 1
ATOM 1051 N N . GLU A 1 137 ? 19.482 12.884 -13.281 1.00 45.25 137 GLU A N 1
ATOM 1052 C CA . GLU A 1 137 ? 20.285 13.546 -14.316 1.00 45.25 137 GLU A CA 1
ATOM 1053 C C . GLU A 1 137 ? 21.245 12.563 -15.011 1.00 45.25 137 GLU A C 1
ATOM 1055 O O . GLU A 1 137 ? 21.625 12.777 -16.166 1.00 45.25 137 GLU A O 1
ATOM 1060 N N . SER A 1 138 ? 21.581 11.438 -14.365 1.00 46.34 138 SER A N 1
ATOM 1061 C CA . SER A 1 138 ? 22.379 10.381 -14.985 1.00 46.34 138 SER A CA 1
ATOM 1062 C C . SER A 1 138 ? 21.604 9.593 -16.054 1.00 46.34 138 SER A C 1
ATOM 1064 O O . SER A 1 138 ? 22.200 9.145 -17.036 1.00 46.34 138 SER A O 1
ATOM 1066 N N . PHE A 1 139 ? 20.271 9.510 -15.947 1.00 46.84 139 PHE A N 1
ATOM 1067 C CA . PHE A 1 139 ? 19.403 8.924 -16.971 1.00 46.84 139 PHE A CA 1
ATOM 1068 C C . PHE A 1 139 ? 19.129 9.913 -18.117 1.00 46.84 139 PHE A C 1
ATOM 1070 O O . PHE A 1 139 ? 19.185 9.529 -19.290 1.00 46.84 139 PHE A O 1
ATOM 1077 N N . ALA A 1 140 ? 18.920 11.201 -17.811 1.00 42.88 140 ALA A N 1
ATOM 1078 C CA . ALA A 1 140 ? 18.732 12.257 -18.816 1.00 42.88 140 ALA A CA 1
ATOM 1079 C C . ALA A 1 140 ? 19.950 12.415 -19.745 1.00 42.88 140 ALA A C 1
ATOM 1081 O O . ALA A 1 140 ? 19.792 12.554 -20.962 1.00 42.88 140 ALA A O 1
ATOM 1082 N N . ALA A 1 141 ? 21.164 12.293 -19.195 1.00 43.28 141 ALA A N 1
ATOM 1083 C CA . ALA A 1 141 ? 22.409 12.347 -19.959 1.00 43.28 141 ALA A CA 1
ATOM 1084 C C . ALA A 1 141 ? 22.544 11.211 -20.994 1.00 43.28 141 ALA A C 1
ATOM 1086 O O . ALA A 1 141 ? 23.203 11.392 -22.017 1.00 43.28 141 ALA A O 1
ATOM 1087 N N . SER A 1 142 ? 21.898 10.059 -20.769 1.00 47.53 142 SER A N 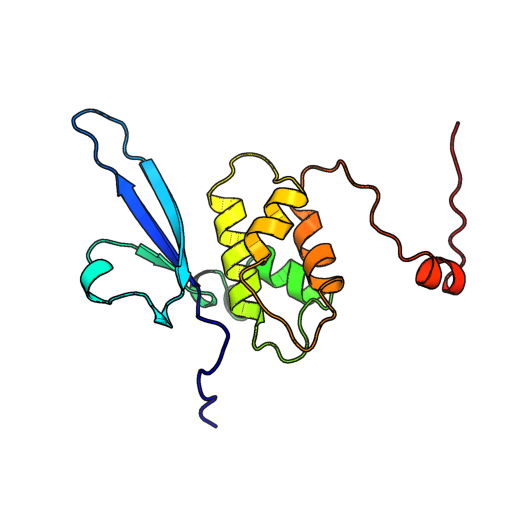1
ATOM 1088 C CA . SER A 1 142 ? 21.932 8.922 -21.702 1.00 47.53 142 SER A CA 1
ATOM 1089 C C . SER A 1 142 ? 20.904 9.003 -22.838 1.00 47.53 142 SER A C 1
ATOM 1091 O O . SER A 1 142 ? 21.103 8.368 -23.872 1.00 47.53 142 SER A O 1
ATOM 1093 N N . ASN A 1 143 ? 19.849 9.816 -22.683 1.00 42.00 143 ASN A N 1
ATOM 1094 C CA . ASN A 1 143 ? 18.734 9.908 -23.637 1.00 42.00 143 ASN A CA 1
ATOM 1095 C C . ASN A 1 143 ? 18.564 11.286 -24.303 1.00 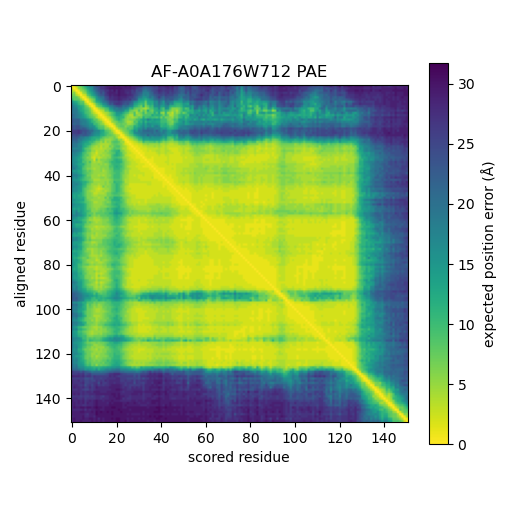42.00 143 ASN A C 1
ATOM 1097 O O . ASN A 1 143 ? 17.650 11.462 -25.104 1.00 42.00 143 ASN A O 1
ATOM 1101 N N . GLY A 1 144 ? 19.440 12.257 -24.023 1.00 38.16 144 GLY A N 1
ATOM 1102 C CA . GLY A 1 144 ? 19.564 13.478 -24.828 1.00 38.16 144 GLY A CA 1
ATOM 1103 C C . GLY A 1 144 ? 18.321 14.375 -24.881 1.00 38.16 144 GLY A C 1
ATOM 1104 O O . GLY A 1 144 ? 18.139 15.089 -25.865 1.00 38.16 144 GLY A O 1
ATOM 1105 N N . LEU A 1 145 ? 17.466 14.369 -23.853 1.00 44.88 145 LEU A N 1
ATOM 1106 C CA . LEU A 1 145 ? 16.388 15.355 -23.743 1.00 44.88 145 LEU A CA 1
ATOM 1107 C C . LEU A 1 145 ? 16.948 16.650 -23.145 1.00 44.88 145 LEU A C 1
ATOM 1109 O O . LEU A 1 145 ? 17.140 16.768 -21.938 1.00 44.88 145 LEU A O 1
ATOM 1113 N N . SER A 1 146 ? 17.230 17.625 -24.005 1.00 32.94 146 SER A N 1
ATOM 1114 C CA . SER A 1 146 ? 17.593 18.979 -23.594 1.00 32.94 146 SER A CA 1
ATOM 1115 C C . SER A 1 146 ? 16.369 19.711 -23.042 1.00 32.94 146 SER A C 1
ATOM 1117 O O . SER A 1 146 ? 15.419 19.964 -23.785 1.00 32.94 146 SER A O 1
ATOM 1119 N N . SER A 1 147 ? 16.409 20.092 -21.765 1.00 38.00 147 SER A N 1
ATOM 1120 C CA . SER A 1 147 ? 15.437 21.006 -21.161 1.00 38.00 147 SER A CA 1
ATOM 1121 C C . SER A 1 147 ? 15.449 22.348 -21.895 1.00 38.00 147 SER A C 1
ATOM 1123 O O . SER A 1 147 ? 16.402 23.123 -21.793 1.00 38.00 147 SER A O 1
ATOM 1125 N N . GLN A 1 148 ? 14.383 22.628 -22.639 1.00 36.59 148 GLN A N 1
ATOM 1126 C CA . GLN A 1 148 ? 14.107 23.948 -23.186 1.00 36.59 148 GLN A CA 1
ATOM 1127 C C . GLN A 1 148 ? 13.502 24.787 -22.050 1.00 36.59 148 GLN A C 1
ATOM 1129 O O . GLN A 1 148 ? 12.400 24.511 -21.587 1.00 36.59 148 GLN A O 1
ATOM 1134 N N . LYS A 1 149 ? 14.286 25.735 -21.521 1.00 34.62 149 LYS A N 1
ATOM 1135 C CA . LYS A 1 149 ? 13.852 26.690 -20.493 1.00 34.62 149 LYS A CA 1
ATOM 1136 C C . LYS A 1 149 ? 13.106 27.835 -21.177 1.00 34.62 149 LYS A C 1
ATOM 1138 O O . LYS A 1 149 ? 13.746 28.636 -21.857 1.00 34.62 149 LYS A O 1
ATOM 1143 N N . ASP A 1 150 ? 11.796 27.906 -20.987 1.00 30.34 150 ASP A N 1
ATOM 1144 C CA . ASP A 1 150 ? 11.012 29.097 -21.315 1.00 30.34 150 ASP A CA 1
ATOM 1145 C C . ASP A 1 150 ? 11.152 30.119 -20.172 1.00 30.34 150 ASP A C 1
ATOM 1147 O O . ASP A 1 150 ? 11.183 29.746 -18.995 1.00 30.34 150 ASP A O 1
ATOM 1151 N N . GLY A 1 151 ? 11.360 31.385 -20.546 1.00 31.50 151 GLY A N 1
ATOM 1152 C CA . GLY A 1 151 ? 11.635 32.513 -19.646 1.00 31.50 151 GLY A CA 1
ATOM 1153 C C . GLY A 1 151 ? 10.422 33.341 -19.252 1.00 31.50 151 GLY A C 1
ATOM 1154 O O . GLY A 1 151 ? 9.280 32.947 -19.571 1.00 31.50 151 GLY A O 1
#

Organism: NCBI:txid1480154

Sequence (151 aa):
MELDNYGQSTFLILEDIKIGDGAPQTI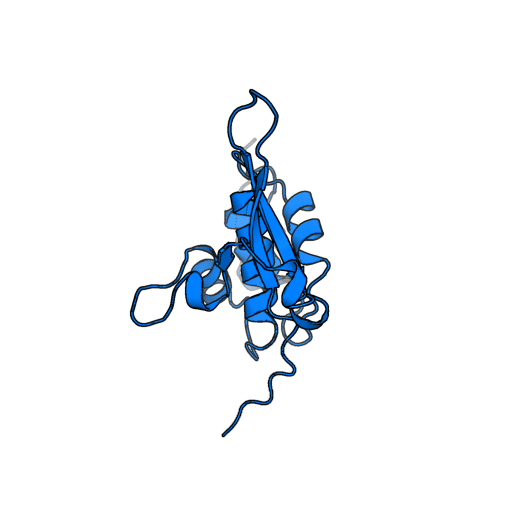VHRVVNACLAILYSMEGMHVVTFEGLGDRRRGLHSVQEALATRHGSQCGFCTPGFVMSMYSLLRATKDASTTEEIEEALAGNLCRCTDYRPILDAFCVFAKTDLEPYIDESFAASNGLSSQKDG

pLDDT: mean 75.59, std 20.07, range [29.92, 94.38]

Secondary structure (DSSP, 8-state):
------SS-PEEEEEEEE--TTSPPEEEEEEEEGGG--GGGGTT-EEE-HHHH-BTTTB--HHHHHHHHTT--SSSTTHHHHHHHHHHHHHH-SSPBPHHHHHHHHTT---SSS-SHHHHHHHGGGB-S-------HHHHHHHT-------

InterPro domains:
  IPR002888 [2Fe-2S]-binding [PF01799] (49-123)
  IPR012675 Beta-grasp domain superfamily [G3DSA:3.10.20.30] (12-54)
  IPR016208 Aldehyde oxidase/xanthine dehydrogenase-like [PTHR45444] (23-148)
  IPR036884 [2Fe-2S]-binding domain superfamily [SSF47741] (61-129)

Solvent-accessible surface area (backbone atoms only — not comparable to full-atom values): 9251 Å² total; per-residue (Å²): 130,85,77,78,82,79,45,54,47,58,31,33,35,37,41,46,73,50,78,48,100,88,48,78,75,42,77,45,66,43,72,42,51,46,86,78,55,56,72,79,78,46,70,93,46,51,78,40,46,63,71,70,63,30,38,95,87,82,41,66,33,70,63,54,46,32,26,61,76,45,61,39,54,77,86,53,54,40,43,52,28,51,40,38,33,52,52,35,51,63,68,66,43,93,60,64,39,49,63,66,57,51,52,61,53,41,68,88,53,76,66,90,77,54,90,50,55,38,42,51,63,25,52,55,77,58,29,51,88,81,69,78,75,88,68,58,65,77,59,43,70,76,68,70,71,75,84,80,82,84,133

Mean predicted aligned error: 11.39 Å

Foldseek 3Di:
DPPPLPFQFFWWWWFDFDDDPPDDTDTQTDTDRPVPDDPVVCPPTDTATLVNQDDPVRDHHLLLVLCVVLVVDDPCRQSRVLSSLLVNLVVRDPAQAALVSSCVSCVSTDDDPDPCLSSSSSRCVRHDPPDDPPDPVVVCVVVVDDDDDDD

Radius of gyration: 18.32 Å; Cα contacts (8 Å, |Δi|>4): 180; chains: 1; bounding box: 49×58×45 Å

Nearest PDB structures (foldseek):
  3etr-assembly1_A  TM=8.989E-01  e=8.287E-11  Bos taurus
  7px0-assembly2_D  TM=8.813E-01  e=6.960E-07  Drosophila melanogaster
  8emt-assembly1_A  TM=7.720E-01  e=1.702E-07  Homo sapiens
  1n5w-assembly1_D  TM=8.169E-01  e=7.827E-07  Afipia carboxidovorans OM5
  7dqx-assembly1_F  TM=7.777E-01  e=4.486E-05  Paenarthrobacter nicotinovorans